Protein AF-A0A9D7F1W9-F1 (afdb_monomer_lite)

pLDDT: mean 75.73, std 11.57, range [48.91, 88.12]

Radius of gyration: 12.78 Å; chains: 1; bounding box: 36×26×23 Å

Secondary structure (DSSP, 8-state):
--TT---TTSHHHHTT--SSSEEEEEETTEEEEEEETTTTTS-HHHHHHHHHHHHH-

Sequence (57 aa):
MDRAKKTLSHLTEALNITNVPTIIVMKNGKEIGRVVEYGKYGLFDMELGEILKKLDN

Foldseek 3Di:
DPPVPQDVPNVCVVVVPPAPPKAFDDDPNDTQDMDGDCHPPNNVVVVVVVSVVVVVD

Structure (mmCIF, N/CA/C/O backbone):
data_AF-A0A9D7F1W9-F1
#
_entry.id   AF-A0A9D7F1W9-F1
#
loop_
_atom_site.group_PDB
_atom_site.id
_atom_site.type_symbol
_atom_site.label_atom_id
_atom_site.label_alt_id
_atom_site.label_comp_id
_atom_site.label_asym_id
_atom_site.label_entity_id
_atom_site.label_seq_id
_atom_site.pdbx_PDB_ins_code
_atom_site.Cartn_x
_atom_site.Cartn_y
_atom_site.Cartn_z
_atom_site.occupancy
_atom_site.B_iso_or_equiv
_atom_site.auth_seq_id
_atom_site.auth_comp_id
_atom_site.auth_asym_id
_atom_site.auth_atom_id
_atom_site.pdbx_P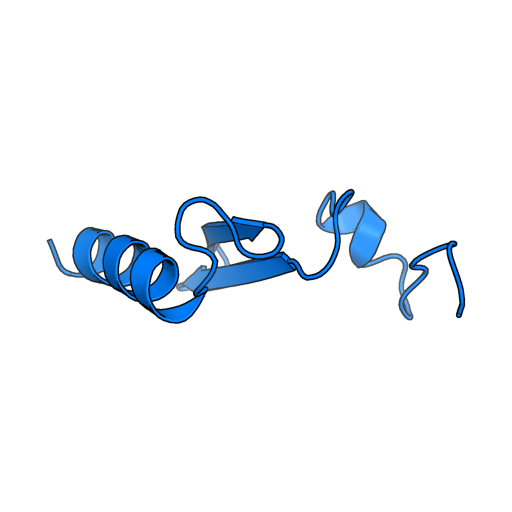DB_model_num
ATOM 1 N N . MET A 1 1 ? 23.751 -12.976 -4.956 1.00 49.59 1 MET A N 1
ATOM 2 C CA . MET A 1 1 ? 22.619 -12.031 -5.048 1.00 49.59 1 MET A CA 1
ATOM 3 C C . MET A 1 1 ? 22.117 -12.042 -6.484 1.00 49.59 1 MET A C 1
ATOM 5 O O . MET A 1 1 ? 22.737 -11.420 -7.341 1.00 49.59 1 MET A O 1
ATOM 9 N N . ASP A 1 2 ? 21.051 -12.785 -6.768 1.00 48.91 2 ASP A N 1
ATOM 10 C CA . ASP A 1 2 ? 20.426 -12.803 -8.092 1.00 48.91 2 ASP A CA 1
ATOM 11 C C . ASP A 1 2 ? 19.698 -11.479 -8.350 1.00 48.91 2 ASP A C 1
ATOM 13 O O . ASP A 1 2 ? 18.585 -11.248 -7.879 1.00 48.91 2 ASP A O 1
ATOM 17 N N . ARG A 1 3 ? 20.336 -10.579 -9.109 1.00 56.38 3 ARG A N 1
ATOM 18 C CA . ARG A 1 3 ? 19.741 -9.289 -9.508 1.00 56.38 3 ARG A CA 1
ATOM 19 C C . ARG A 1 3 ? 18.529 -9.441 -10.426 1.00 56.38 3 ARG A C 1
ATOM 21 O O . ARG A 1 3 ? 17.770 -8.492 -10.581 1.00 56.38 3 ARG A O 1
ATOM 28 N N . ALA A 1 4 ? 18.356 -10.615 -11.029 1.00 58.22 4 ALA A N 1
ATOM 29 C CA . ALA A 1 4 ? 17.304 -10.873 -12.000 1.00 58.22 4 ALA A CA 1
ATOM 30 C C . ALA A 1 4 ? 15.909 -11.048 -11.374 1.00 58.22 4 ALA A C 1
ATOM 32 O O . ALA A 1 4 ? 14.941 -11.071 -12.123 1.00 58.22 4 ALA A O 1
ATOM 33 N N . LYS A 1 5 ? 15.780 -11.163 -10.038 1.00 56.09 5 LYS A N 1
ATOM 34 C CA . LYS A 1 5 ? 14.489 -11.278 -9.316 1.00 56.09 5 LYS A CA 1
ATOM 35 C C . LYS A 1 5 ? 13.495 -12.267 -9.957 1.00 56.09 5 LYS A C 1
ATOM 37 O O . LYS A 1 5 ? 12.282 -12.068 -9.886 1.00 56.09 5 LYS A O 1
ATOM 42 N N . LYS A 1 6 ? 13.988 -13.334 -10.592 1.00 54.56 6 LYS A N 1
ATOM 43 C CA . LYS A 1 6 ? 13.147 -14.346 -11.239 1.00 54.56 6 LYS A CA 1
ATOM 44 C C . LYS A 1 6 ? 12.713 -15.354 -10.181 1.00 54.56 6 LYS A C 1
ATOM 46 O O . LYS A 1 6 ? 13.512 -16.168 -9.733 1.00 54.56 6 LYS A O 1
ATOM 51 N N . THR A 1 7 ? 11.467 -15.254 -9.737 1.00 57.44 7 THR A N 1
ATOM 52 C CA . THR A 1 7 ? 10.833 -16.274 -8.892 1.00 57.44 7 THR A CA 1
ATOM 53 C C . THR A 1 7 ? 10.343 -17.437 -9.755 1.00 57.44 7 THR A C 1
ATOM 55 O O . THR A 1 7 ? 10.101 -17.264 -10.955 1.00 57.44 7 THR A O 1
ATOM 58 N N . LEU A 1 8 ? 10.198 -18.628 -9.151 1.00 51.06 8 LEU A N 1
ATOM 59 C CA . LEU A 1 8 ? 9.512 -19.755 -9.791 1.00 51.06 8 LEU A CA 1
ATOM 60 C C . LEU A 1 8 ? 8.178 -19.237 -10.352 1.00 51.06 8 LEU A C 1
ATOM 62 O O . LEU A 1 8 ? 7.387 -18.661 -9.610 1.00 51.06 8 LEU A O 1
ATOM 66 N N . SER A 1 9 ? 7.949 -19.433 -11.652 1.00 61.84 9 SER A N 1
ATOM 67 C CA . SER A 1 9 ? 6.727 -19.038 -12.371 1.00 61.84 9 SER A CA 1
ATOM 68 C C . SER A 1 9 ? 6.602 -17.577 -12.846 1.00 61.84 9 SER A C 1
ATOM 70 O O . SER A 1 9 ? 5.487 -17.161 -13.151 1.00 61.84 9 SER A O 1
ATOM 72 N N . HIS A 1 10 ? 7.685 -16.791 -12.954 1.00 68.56 10 HIS A N 1
ATOM 73 C CA . HIS A 1 10 ? 7.611 -15.393 -13.444 1.00 68.56 10 HIS A CA 1
ATOM 74 C C . HIS A 1 10 ? 6.626 -14.517 -12.648 1.00 68.56 10 HIS A C 1
ATOM 76 O O . HIS A 1 10 ? 6.125 -13.507 -13.139 1.00 68.56 10 HIS A O 1
ATOM 82 N N . LEU A 1 11 ? 6.351 -14.891 -11.396 1.00 72.81 11 LEU A N 1
ATOM 83 C CA . LEU A 1 11 ? 5.355 -14.222 -10.568 1.00 72.81 11 LEU A CA 1
ATOM 84 C C . LEU A 1 11 ? 5.729 -12.753 -10.330 1.00 72.81 11 LEU A C 1
ATOM 86 O O . LEU A 1 11 ? 4.859 -11.891 -10.307 1.00 72.81 11 LEU A O 1
ATOM 90 N N . THR A 1 12 ? 7.030 -12.458 -10.246 1.00 71.00 12 THR A N 1
ATOM 91 C CA . THR A 1 12 ? 7.563 -11.089 -10.199 1.00 71.00 12 THR A CA 1
ATOM 92 C C . THR A 1 12 ? 7.119 -10.245 -11.404 1.00 71.00 12 THR A C 1
ATOM 94 O O . THR A 1 12 ? 6.762 -9.084 -11.227 1.00 71.00 12 THR A O 1
ATOM 97 N N . GLU A 1 13 ? 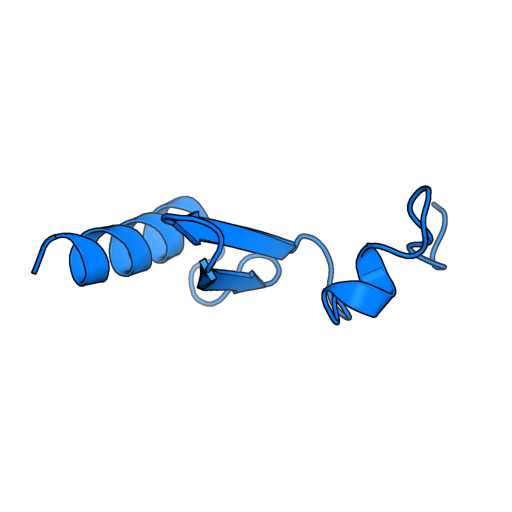7.113 -10.810 -12.617 1.00 73.19 13 GLU A N 1
ATOM 98 C CA . GLU A 1 13 ? 6.657 -10.122 -13.837 1.00 73.19 13 GLU A CA 1
ATOM 99 C C . GLU A 1 13 ? 5.129 -10.034 -13.879 1.00 73.19 13 GLU A C 1
ATOM 101 O O . GLU A 1 13 ? 4.586 -8.965 -14.144 1.00 73.19 13 GLU A O 1
ATOM 106 N N . ALA A 1 14 ? 4.428 -11.119 -13.531 1.00 76.44 14 ALA A N 1
ATOM 107 C CA . ALA A 1 14 ? 2.965 -11.148 -13.490 1.00 76.44 14 ALA A CA 1
ATOM 108 C C . ALA A 1 14 ? 2.373 -10.145 -12.480 1.00 76.44 14 ALA A C 1
ATOM 110 O O . ALA A 1 14 ? 1.328 -9.554 -12.736 1.00 76.44 14 ALA A O 1
ATOM 111 N N . LEU A 1 15 ? 3.054 -9.925 -1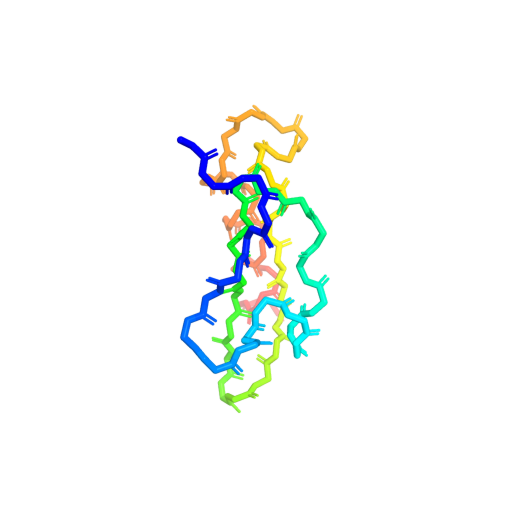1.352 1.00 77.44 15 LEU A N 1
ATOM 112 C CA . LEU A 1 15 ? 2.688 -8.946 -10.321 1.00 77.44 15 LEU A CA 1
ATOM 113 C C . LEU A 1 15 ? 3.358 -7.575 -10.527 1.00 77.44 15 LEU A C 1
ATOM 115 O O . LEU A 1 15 ? 3.227 -6.683 -9.687 1.00 77.44 15 LEU A O 1
ATOM 119 N N . ASN A 1 16 ? 4.080 -7.395 -11.6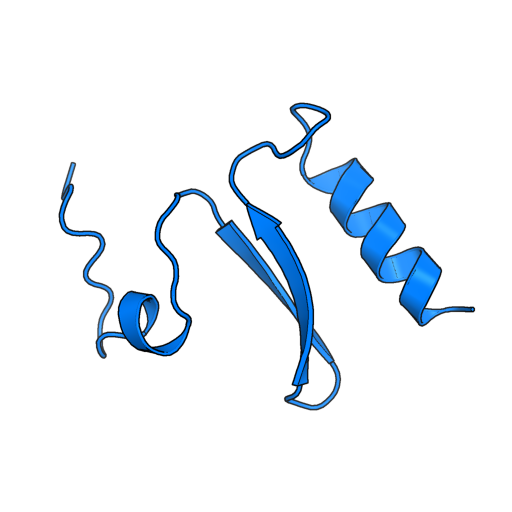37 1.00 80.25 16 ASN A N 1
ATOM 120 C CA . ASN A 1 16 ? 4.735 -6.149 -12.031 1.00 80.25 16 ASN A CA 1
ATOM 121 C C . ASN A 1 16 ? 5.638 -5.550 -10.924 1.00 80.25 16 ASN A C 1
ATOM 123 O O . ASN A 1 16 ? 5.615 -4.344 -10.650 1.00 80.25 16 ASN A O 1
ATOM 127 N N . ILE A 1 17 ? 6.413 -6.408 -10.251 1.00 78.88 17 ILE A N 1
ATOM 128 C CA . ILE A 1 17 ? 7.303 -6.053 -9.138 1.00 78.88 17 ILE A CA 1
ATOM 129 C C . ILE A 1 17 ? 8.663 -5.612 -9.693 1.00 78.88 17 ILE A C 1
ATOM 131 O O . ILE A 1 17 ? 9.509 -6.429 -10.053 1.00 78.88 17 ILE A O 1
ATOM 135 N N . THR A 1 18 ? 8.910 -4.304 -9.722 1.00 77.81 18 THR A N 1
ATOM 136 C CA . THR A 1 18 ? 10.188 -3.724 -10.174 1.00 77.81 18 THR A CA 1
ATOM 137 C C . THR A 1 18 ? 11.193 -3.557 -9.029 1.00 77.81 18 THR A C 1
ATOM 139 O O . THR A 1 18 ? 12.379 -3.882 -9.159 1.00 77.81 18 THR A O 1
ATOM 142 N N . ASN A 1 19 ? 10.716 -3.140 -7.856 1.00 78.50 19 ASN A N 1
ATOM 143 C CA . ASN A 1 19 ? 11.532 -2.804 -6.687 1.00 78.50 19 ASN A CA 1
ATOM 144 C C . ASN A 1 19 ? 11.399 -3.881 -5.599 1.00 78.50 19 ASN A C 1
ATOM 146 O O . ASN A 1 19 ? 10.363 -4.531 -5.484 1.00 78.50 19 ASN A O 1
ATOM 150 N N . VAL A 1 20 ? 12.477 -4.152 -4.855 1.00 77.31 20 VAL A N 1
ATOM 151 C CA . VAL A 1 20 ? 12.457 -5.127 -3.746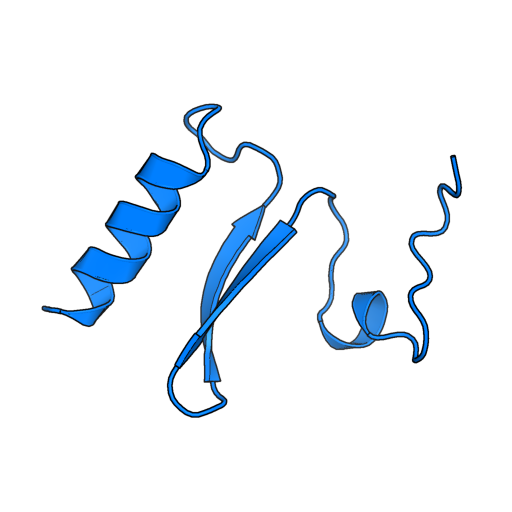 1.00 77.31 20 VAL A CA 1
ATOM 152 C C . VAL A 1 20 ? 13.086 -4.516 -2.500 1.00 77.31 20 VAL A C 1
ATOM 154 O O . VAL A 1 20 ? 14.079 -3.807 -2.657 1.00 77.31 20 VAL A O 1
ATOM 157 N N . PRO A 1 21 ? 12.596 -4.857 -1.297 1.00 81.38 21 PRO A N 1
ATOM 158 C CA . PRO A 1 21 ? 11.428 -5.720 -1.025 1.00 81.38 21 PRO A CA 1
ATOM 159 C C . PRO A 1 21 ? 10.100 -5.112 -1.531 1.00 81.38 21 PRO A C 1
ATOM 161 O O . PRO A 1 21 ? 10.039 -3.920 -1.752 1.00 81.38 21 PRO A O 1
ATOM 164 N N . THR A 1 22 ? 9.062 -5.904 -1.816 1.00 83.50 22 THR A N 1
ATOM 165 C CA . THR A 1 22 ? 7.691 -5.405 -2.085 1.00 83.50 22 THR A CA 1
ATOM 166 C C . THR A 1 22 ? 6.714 -6.344 -1.388 1.00 83.50 22 THR A C 1
ATOM 168 O O . THR A 1 22 ? 6.816 -7.559 -1.551 1.00 83.50 22 THR A O 1
ATOM 171 N N . ILE A 1 23 ? 5.784 -5.794 -0.615 1.00 86.69 23 ILE A N 1
ATOM 172 C CA . ILE A 1 23 ? 4.752 -6.520 0.131 1.00 86.69 23 ILE A CA 1
ATOM 173 C C . ILE A 1 23 ? 3.408 -6.180 -0.507 1.00 86.69 23 ILE A C 1
ATOM 175 O O . ILE A 1 23 ? 3.036 -5.014 -0.559 1.00 86.69 23 ILE A O 1
ATOM 179 N N . ILE A 1 24 ? 2.672 -7.177 -0.993 1.00 86.44 24 ILE A N 1
ATOM 180 C CA . ILE A 1 24 ? 1.356 -6.982 -1.618 1.00 86.44 24 ILE A CA 1
ATOM 181 C C . ILE A 1 24 ? 0.282 -7.476 -0.652 1.00 86.44 24 ILE A C 1
ATOM 183 O O . ILE A 1 24 ? 0.356 -8.596 -0.148 1.00 86.44 24 ILE A O 1
ATOM 187 N N . VAL A 1 25 ? -0.720 -6.640 -0.401 1.00 87.62 25 VAL A N 1
ATOM 188 C CA . VAL A 1 25 ? -1.864 -6.940 0.456 1.00 87.62 25 VAL A CA 1
ATOM 189 C C . VAL A 1 25 ? -3.043 -7.331 -0.430 1.00 87.62 25 VAL A C 1
ATOM 191 O O . VAL A 1 25 ? -3.515 -6.550 -1.259 1.00 87.62 25 VAL A O 1
ATOM 194 N N . MET A 1 26 ? -3.531 -8.554 -0.240 1.00 86.94 26 MET A N 1
ATOM 195 C CA . MET A 1 26 ? -4.621 -9.143 -1.016 1.00 86.94 26 MET A CA 1
ATOM 196 C C . MET A 1 26 ? -5.836 -9.386 -0.113 1.00 86.94 26 MET A C 1
ATOM 198 O O . MET A 1 26 ? -5.692 -9.941 0.975 1.00 86.94 26 MET A O 1
ATOM 202 N N . LYS A 1 27 ? -7.044 -9.040 -0.572 1.00 84.00 27 LYS A N 1
ATOM 203 C CA . LYS A 1 27 ? -8.319 -9.407 0.074 1.00 84.00 27 LYS A CA 1
ATOM 204 C C . LYS A 1 27 ? -9.267 -9.991 -0.963 1.00 84.00 27 LYS A C 1
ATOM 206 O O . LYS A 1 27 ? -9.476 -9.393 -2.014 1.00 84.00 27 LYS A O 1
ATOM 211 N N . ASN A 1 28 ? -9.848 -11.154 -0.670 1.00 86.62 28 ASN A N 1
ATOM 212 C CA . ASN A 1 28 ? -10.789 -11.857 -1.556 1.00 86.62 28 ASN A CA 1
ATOM 213 C C . ASN A 1 28 ? -10.268 -12.030 -2.999 1.00 86.62 28 ASN A C 1
ATOM 215 O O . ASN A 1 28 ? -11.014 -11.869 -3.959 1.00 86.62 28 ASN A O 1
ATOM 219 N N . GLY A 1 29 ? -8.969 -12.306 -3.159 1.00 84.50 29 GLY A N 1
ATOM 220 C CA . GLY A 1 29 ? -8.341 -12.482 -4.474 1.00 84.50 29 GLY A CA 1
ATOM 221 C C . GLY A 1 29 ? -8.051 -11.189 -5.248 1.00 84.50 29 GLY A C 1
ATOM 222 O O . GLY A 1 29 ? -7.545 -11.267 -6.362 1.00 84.50 29 GLY A O 1
ATOM 223 N N . LYS A 1 30 ? -8.318 -10.008 -4.673 1.00 85.69 30 LYS A N 1
ATOM 224 C CA . LYS A 1 30 ? -7.992 -8.702 -5.264 1.00 85.69 30 LYS A CA 1
ATOM 225 C C . LYS A 1 30 ? -6.876 -8.005 -4.483 1.00 85.69 30 LYS A C 1
ATOM 227 O O . LYS A 1 30 ? -6.878 -8.024 -3.252 1.00 85.69 30 LYS A O 1
ATOM 232 N N . GLU A 1 31 ? -5.961 -7.353 -5.196 1.00 88.12 31 GLU A N 1
ATOM 233 C CA . GLU A 1 31 ? -4.975 -6.448 -4.597 1.00 88.12 31 GLU A CA 1
ATOM 234 C C . GLU A 1 31 ? -5.688 -5.222 -4.013 1.00 88.12 31 GLU A C 1
ATOM 236 O O . GLU A 1 31 ? -6.408 -4.512 -4.721 1.00 88.12 31 GLU A O 1
ATOM 241 N N . ILE A 1 32 ? -5.509 -4.996 -2.711 1.00 87.31 32 ILE A N 1
ATOM 242 C CA . ILE A 1 32 ? -6.057 -3.831 -1.997 1.00 87.31 32 ILE A CA 1
ATOM 243 C C . ILE A 1 32 ? -4.994 -2.769 -1.710 1.00 87.31 32 ILE A C 1
ATOM 245 O O . ILE A 1 32 ? -5.327 -1.621 -1.425 1.00 87.31 32 ILE A O 1
ATOM 249 N N . GLY A 1 33 ? -3.719 -3.135 -1.804 1.00 86.56 33 GLY A N 1
ATOM 250 C CA . GLY A 1 33 ? -2.601 -2.223 -1.641 1.00 86.56 33 GLY A CA 1
ATOM 251 C C . GLY A 1 33 ? -1.277 -2.967 -1.680 1.00 86.56 33 GLY A C 1
ATOM 252 O O . GLY A 1 33 ? -1.232 -4.190 -1.575 1.00 86.56 33 GLY A O 1
ATOM 253 N N . ARG A 1 34 ? -0.183 -2.224 -1.814 1.00 87.81 34 ARG A N 1
ATOM 254 C CA . ARG A 1 34 ? 1.170 -2.774 -1.758 1.00 87.81 34 ARG A CA 1
ATOM 255 C C . ARG A 1 34 ? 2.127 -1.765 -1.138 1.00 87.81 34 ARG A C 1
ATOM 257 O O . ARG A 1 34 ? 2.001 -0.570 -1.392 1.00 87.81 34 ARG A O 1
ATOM 264 N N . VAL A 1 35 ? 3.086 -2.257 -0.367 1.00 86.38 35 VAL A N 1
ATOM 265 C CA . VAL A 1 35 ? 4.204 -1.493 0.191 1.00 86.38 35 VAL A CA 1
ATOM 266 C C . VAL A 1 35 ? 5.434 -1.831 -0.635 1.00 86.38 35 VAL A C 1
ATOM 268 O O . VAL A 1 35 ? 5.805 -2.999 -0.752 1.00 86.38 35 VAL A O 1
ATOM 271 N N . VAL A 1 36 ? 6.043 -0.823 -1.249 1.00 84.12 36 VAL A N 1
ATOM 272 C CA . VAL A 1 36 ? 7.248 -0.993 -2.063 1.00 84.12 36 VAL A CA 1
ATOM 273 C C . VAL A 1 36 ? 8.450 -0.531 -1.246 1.00 84.12 36 VAL A C 1
ATOM 275 O O . VAL A 1 36 ? 8.510 0.611 -0.802 1.00 84.12 36 VAL A O 1
ATOM 278 N N . GLU A 1 37 ? 9.416 -1.425 -1.087 1.00 77.88 37 GLU A N 1
ATOM 279 C CA . GLU A 1 37 ? 10.674 -1.248 -0.366 1.00 77.88 37 GLU A CA 1
ATOM 280 C C . GLU A 1 37 ? 10.462 -0.982 1.135 1.00 77.88 37 GLU A C 1
ATOM 282 O O . GLU A 1 37 ? 9.766 -1.751 1.799 1.00 77.88 37 GLU A O 1
ATOM 287 N N . TYR A 1 38 ? 11.050 0.085 1.675 1.00 67.19 38 TYR A N 1
ATOM 288 C CA . TYR A 1 38 ? 10.776 0.589 3.025 1.00 67.19 38 TYR A CA 1
ATOM 289 C C . TYR A 1 38 ? 9.749 1.738 3.023 1.00 67.19 38 TYR A C 1
ATOM 291 O O . TYR A 1 38 ? 9.562 2.411 4.040 1.00 67.19 38 TYR A O 1
ATOM 299 N N . GLY A 1 39 ? 9.129 1.967 1.857 1.00 63.06 39 GLY A N 1
ATOM 300 C CA . GLY A 1 39 ? 8.203 3.047 1.550 1.00 63.06 39 GLY A CA 1
ATOM 301 C C . GLY A 1 39 ? 8.595 4.404 2.146 1.00 63.06 39 GLY A C 1
ATOM 302 O O . GLY A 1 39 ? 9.762 4.794 2.104 1.00 63.06 39 GLY A O 1
ATOM 303 N N . LYS A 1 40 ? 7.625 5.177 2.640 1.00 63.53 40 LYS A N 1
ATOM 304 C CA . LYS A 1 40 ? 7.834 6.572 3.073 1.00 63.53 40 LYS A CA 1
ATOM 305 C C . LYS A 1 40 ? 8.501 6.679 4.444 1.00 63.53 40 LYS A C 1
ATOM 307 O O . LYS A 1 40 ? 9.208 7.651 4.705 1.00 63.53 40 LYS A O 1
ATOM 312 N N . TYR A 1 41 ? 8.246 5.717 5.325 1.00 68.75 41 TYR A N 1
ATOM 313 C CA . TYR A 1 41 ? 8.618 5.813 6.737 1.00 68.75 41 TYR A CA 1
ATOM 314 C C . TYR A 1 41 ? 9.841 4.981 7.121 1.00 68.75 41 TYR A C 1
ATOM 316 O O . TYR A 1 41 ? 10.268 5.028 8.272 1.00 68.75 41 TYR A O 1
ATOM 324 N N . GLY A 1 42 ? 10.394 4.188 6.202 1.00 70.88 42 GLY A N 1
ATOM 325 C CA . GLY A 1 42 ? 11.451 3.231 6.531 1.00 70.88 42 GLY A CA 1
ATOM 326 C C . GLY A 1 42 ? 10.928 1.952 7.207 1.00 70.88 42 GLY A C 1
ATOM 327 O O . GLY A 1 42 ? 11.664 0.976 7.335 1.00 70.88 42 GLY A O 1
ATOM 328 N N . LEU A 1 43 ? 9.662 1.953 7.640 1.00 76.19 43 LEU A N 1
ATOM 329 C CA . LEU A 1 43 ? 9.003 0.890 8.394 1.00 76.19 43 LEU A CA 1
ATOM 330 C C . LEU A 1 43 ? 7.740 0.457 7.652 1.00 76.19 43 LEU A C 1
ATOM 332 O O . LEU A 1 43 ? 6.763 1.206 7.579 1.00 76.19 43 LEU A O 1
ATOM 336 N N . PHE A 1 44 ? 7.755 -0.768 7.130 1.00 80.12 44 PHE A N 1
ATOM 337 C CA . PHE A 1 44 ? 6.628 -1.328 6.386 1.00 80.12 44 PHE A CA 1
ATOM 338 C C . PHE A 1 44 ? 5.370 -1.493 7.257 1.00 80.12 44 PHE A C 1
ATOM 340 O O . PHE A 1 44 ? 4.262 -1.427 6.730 1.00 80.12 44 PHE A O 1
ATOM 347 N N . ASP A 1 45 ? 5.523 -1.660 8.577 1.00 80.25 45 ASP A N 1
ATOM 348 C CA . ASP A 1 45 ? 4.414 -1.852 9.520 1.00 80.25 45 ASP A CA 1
ATOM 349 C C . ASP A 1 45 ? 3.440 -0.669 9.546 1.00 80.25 45 ASP A C 1
ATOM 351 O O . ASP A 1 45 ? 2.226 -0.866 9.606 1.00 80.25 45 ASP A O 1
ATOM 355 N N . MET A 1 46 ? 3.951 0.566 9.467 1.00 83.06 46 MET A N 1
ATOM 356 C CA . MET A 1 46 ? 3.097 1.758 9.500 1.00 83.06 46 MET A CA 1
ATOM 357 C C . MET A 1 46 ? 2.253 1.883 8.231 1.00 83.06 46 MET A C 1
ATOM 359 O O . MET A 1 46 ? 1.046 2.099 8.320 1.00 83.06 46 MET A O 1
ATOM 363 N N . GLU A 1 47 ? 2.853 1.682 7.057 1.00 82.69 47 GLU A N 1
ATOM 364 C CA . GLU A 1 47 ? 2.116 1.724 5.786 1.00 82.69 47 GLU A CA 1
ATOM 365 C C . GLU A 1 47 ? 1.131 0.567 5.657 1.00 82.69 47 GLU A C 1
ATOM 367 O O . GLU A 1 47 ? 0.016 0.748 5.166 1.00 82.69 47 GLU A O 1
ATOM 372 N N . LEU A 1 48 ? 1.498 -0.612 6.161 1.00 84.56 48 LEU A N 1
ATOM 373 C CA . LEU A 1 48 ? 0.574 -1.733 6.246 1.00 84.56 48 LEU A CA 1
ATOM 374 C C . LEU A 1 48 ? -0.628 -1.380 7.133 1.00 84.56 48 LEU A C 1
ATOM 376 O O . LEU A 1 48 ? -1.768 -1.623 6.739 1.00 84.56 48 LEU A O 1
ATOM 380 N N . GLY A 1 49 ? -0.390 -0.745 8.284 1.00 86.69 49 GLY A N 1
ATOM 381 C CA . GLY A 1 49 ? -1.441 -0.243 9.168 1.00 86.69 49 GLY A CA 1
ATOM 382 C C . GLY A 1 49 ? -2.379 0.756 8.485 1.00 86.69 49 GLY A C 1
ATOM 383 O O . GLY A 1 49 ? -3.594 0.671 8.659 1.00 86.69 49 GLY A O 1
ATOM 384 N N . GLU A 1 50 ? -1.858 1.663 7.655 1.00 86.00 50 GLU A N 1
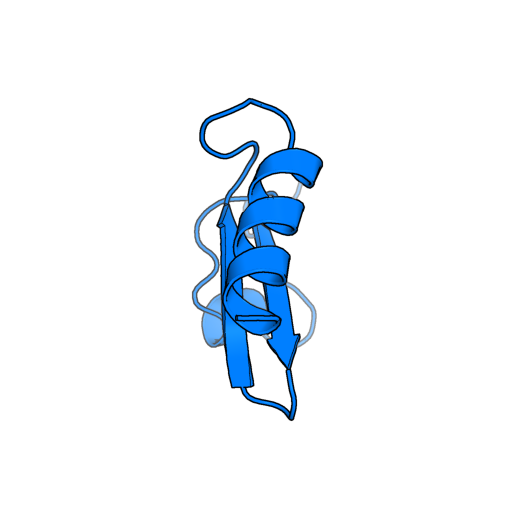ATOM 385 C CA . GLU A 1 50 ? -2.684 2.595 6.874 1.00 86.00 50 GLU A CA 1
ATOM 386 C C . GLU A 1 50 ? -3.541 1.887 5.817 1.00 86.00 50 GLU A C 1
ATOM 388 O O . GLU A 1 50 ? -4.716 2.226 5.648 1.00 86.00 50 GLU A O 1
ATOM 393 N N . ILE A 1 51 ? -2.979 0.897 5.115 1.00 86.06 51 ILE A N 1
ATOM 394 C CA . ILE A 1 51 ? -3.710 0.093 4.123 1.00 86.06 51 ILE A CA 1
ATOM 395 C C . ILE A 1 51 ? -4.842 -0.679 4.806 1.00 86.06 51 ILE A C 1
ATOM 397 O O . ILE A 1 51 ? -5.969 -0.686 4.312 1.00 86.06 51 ILE A O 1
ATOM 401 N N . LEU A 1 52 ? -4.567 -1.283 5.963 1.00 85.25 52 LEU A N 1
ATOM 402 C CA . LEU A 1 52 ? -5.565 -2.014 6.742 1.00 85.25 52 LEU A CA 1
ATOM 403 C C . LEU A 1 52 ? -6.639 -1.080 7.313 1.00 85.25 52 LEU A C 1
ATOM 405 O O . LEU A 1 52 ? -7.821 -1.393 7.232 1.00 85.25 52 LEU A O 1
ATOM 409 N N . LYS A 1 53 ? -6.276 0.108 7.805 1.00 87.75 53 LYS A N 1
ATOM 410 C CA . LYS A 1 53 ? -7.253 1.088 8.308 1.00 87.75 53 LYS A CA 1
ATOM 411 C C . LYS A 1 53 ? -8.213 1.577 7.219 1.00 87.75 53 LYS A C 1
ATOM 413 O O . LYS A 1 53 ? -9.384 1.811 7.507 1.00 87.75 53 LYS A O 1
ATOM 418 N N . LYS A 1 54 ? -7.746 1.717 5.973 1.00 82.06 54 LYS A N 1
ATOM 419 C CA . LYS A 1 54 ? -8.601 2.036 4.811 1.00 82.06 54 LYS A CA 1
ATOM 420 C C . LYS A 1 54 ? -9.557 0.906 4.431 1.00 82.06 54 LYS A C 1
ATOM 422 O O . LYS A 1 54 ? -10.492 1.150 3.684 1.00 82.06 54 LYS A O 1
ATOM 427 N N . LEU A 1 55 ? -9.286 -0.315 4.881 1.00 78.81 55 LEU A N 1
ATOM 428 C CA . LEU A 1 55 ? -10.101 -1.490 4.600 1.00 78.81 55 LEU A CA 1
ATOM 429 C C . LEU A 1 55 ? -11.242 -1.678 5.612 1.00 78.81 55 LEU A C 1
ATOM 431 O O . LEU A 1 55 ? -12.225 -2.346 5.294 1.00 78.81 55 LEU A O 1
ATOM 435 N N . ASP A 1 56 ? -11.050 -1.155 6.825 1.00 71.06 56 ASP A N 1
ATOM 436 C CA . ASP A 1 56 ? -11.989 -1.228 7.951 1.00 71.06 56 ASP A CA 1
ATOM 437 C C . ASP A 1 56 ? -12.970 -0.037 8.000 1.00 71.06 56 ASP A C 1
ATOM 439 O O . ASP A 1 56 ? -13.977 -0.109 8.700 1.00 71.06 56 ASP A O 1
ATOM 443 N N . ASN A 1 57 ? -12.689 1.047 7.260 1.00 54.94 57 ASN A N 1
ATOM 444 C CA . ASN A 1 57 ? -13.617 2.169 7.033 1.00 54.94 57 ASN A CA 1
ATOM 445 C C . ASN A 1 57 ? -14.425 1.965 5.749 1.00 54.94 57 ASN A C 1
ATOM 447 O O . ASN A 1 57 ? -15.587 2.422 5.725 1.00 54.94 57 ASN A O 1
#